Protein AF-A0A352RIS9-F1 (afdb_monomer)

Radius of gyration: 21.33 Å; Cα contacts (8 Å, |Δi|>4): 31; chains: 1; bounding box: 41×40×68 Å

Sequence (97 aa):
MLFGDTELPLQASSGTMMTLLFLVFSMAIPFFLYNQAMRHLPIGMASLLLVLIIPFGFLFAAIILGEEITLIKAIGAILVMTGVAFPHFPKVRRKFI

Solvent-accessible surface area (backbone atoms only — not comparable to full-atom values): 5935 Å² total; per-residue (Å²): 143,87,78,76,69,90,67,66,82,69,71,73,44,71,66,58,53,50,50,51,53,50,44,42,64,70,43,54,50,55,52,51,52,51,56,59,46,55,76,79,38,59,68,74,57,50,56,41,58,56,58,50,53,54,45,51,50,51,50,47,37,34,70,74,73,62,46,83,87,46,70,68,60,52,53,51,32,52,52,51,53,48,64,50,49,56,80,72,52,82,74,78,77,78,76,81,127

pLDDT: mean 85.69, std 13.99, range [46.41, 96.69]

Secondary structure (DSSP, 8-state):
-----SS------HHHHHHHHHHIIIIIHHHHHHHHHHTTS-HHHHHHHHTTHHHHHHHHIIIII-----HHHHHHHHHHHHHHHGGGS--------

Foldseek 3Di:
DPDPDPPPPPPVDVVVVVVVVVCCVVPVVVVVVLVVVCVPDPPVLSVLVVLLCLLVVVVCCCVVVVDDDDPVSVVVNVVSVCSSCVVVPPPPPPPDD

Mean predicted aligned error: 9.25 Å

Structure (mmCIF, N/CA/C/O backbone):
data_AF-A0A352RIS9-F1
#
_entry.id   AF-A0A352RIS9-F1
#
loop_
_atom_site.group_PDB
_atom_site.id
_atom_site.type_symbol
_atom_site.label_atom_id
_atom_site.label_alt_id
_atom_site.label_comp_id
_atom_site.label_asym_id
_atom_site.label_entity_id
_atom_site.label_seq_id
_atom_site.pdbx_PDB_ins_code
_atom_site.Cartn_x
_atom_site.Cartn_y
_atom_site.Cartn_z
_atom_site.occupancy
_atom_site.B_iso_or_equiv
_atom_site.auth_seq_id
_atom_site.auth_comp_id
_atom_site.auth_asym_id
_atom_site.auth_atom_id
_atom_site.pdbx_PDB_model_num
ATOM 1 N N . MET A 1 1 ? 27.349 -17.848 31.810 1.00 46.41 1 MET A N 1
ATOM 2 C CA . MET A 1 1 ? 26.293 -16.821 31.694 1.00 46.41 1 MET A CA 1
ATOM 3 C C . MET A 1 1 ? 26.041 -16.601 30.210 1.00 46.41 1 MET A C 1
ATOM 5 O O . MET A 1 1 ? 26.823 -15.869 29.635 1.00 46.41 1 MET A O 1
ATOM 9 N N . LEU A 1 2 ? 25.107 -17.319 29.569 1.00 57.62 2 LEU A N 1
ATOM 10 C CA . LEU A 1 2 ? 24.599 -17.019 28.202 1.00 57.62 2 LEU A CA 1
ATOM 11 C C . LEU A 1 2 ? 23.590 -18.061 27.676 1.00 57.62 2 LEU A C 1
ATOM 13 O O . LEU A 1 2 ? 23.029 -17.866 26.608 1.00 57.62 2 LEU A O 1
ATOM 17 N N . PHE A 1 3 ? 23.326 -19.138 28.417 1.00 59.72 3 PHE A N 1
ATOM 18 C CA . PHE A 1 3 ? 22.174 -20.004 28.177 1.00 59.72 3 PHE A CA 1
ATOM 19 C C . PHE A 1 3 ? 21.233 -19.811 29.356 1.00 59.72 3 PHE A C 1
ATOM 21 O O . PHE A 1 3 ? 21.422 -20.414 30.409 1.00 59.72 3 PHE A O 1
ATOM 28 N N . GLY A 1 4 ? 20.327 -18.842 29.212 1.00 57.59 4 GLY A N 1
ATOM 29 C CA . GLY A 1 4 ? 19.161 -18.761 30.078 1.00 57.59 4 GLY A CA 1
ATOM 30 C C . GLY A 1 4 ? 18.347 -20.030 29.870 1.00 57.59 4 GLY A C 1
ATOM 31 O O . GLY A 1 4 ? 18.144 -20.430 28.726 1.00 57.59 4 GLY A O 1
ATOM 32 N N . ASP A 1 5 ? 18.021 -20.685 30.975 1.00 60.38 5 ASP A N 1
ATOM 33 C CA . ASP A 1 5 ? 16.927 -21.626 31.191 1.00 60.38 5 ASP A CA 1
ATOM 34 C C . ASP A 1 5 ? 16.300 -22.176 29.895 1.00 60.38 5 ASP A C 1
ATOM 36 O O . ASP A 1 5 ? 15.497 -21.525 29.229 1.00 60.38 5 ASP A O 1
ATOM 40 N N . THR A 1 6 ? 16.651 -23.415 29.534 1.00 60.62 6 THR A N 1
ATOM 41 C CA . THR A 1 6 ? 15.994 -24.179 28.453 1.00 60.62 6 THR A CA 1
ATOM 42 C C . THR A 1 6 ? 14.563 -24.595 28.803 1.00 60.62 6 THR A C 1
ATOM 44 O O . THR A 1 6 ? 13.901 -25.269 28.014 1.00 60.62 6 THR A O 1
ATOM 47 N N . GLU A 1 7 ? 14.078 -24.185 29.975 1.00 57.84 7 GLU A N 1
ATOM 48 C CA . GLU A 1 7 ? 12.661 -24.048 30.268 1.00 57.84 7 GLU A CA 1
ATOM 49 C C . GLU A 1 7 ? 12.126 -22.996 29.289 1.00 57.84 7 GLU A C 1
ATOM 51 O O . GLU A 1 7 ? 12.187 -21.793 29.541 1.00 57.84 7 GLU A O 1
ATOM 56 N N . LEU A 1 8 ? 11.647 -23.420 28.119 1.00 60.41 8 LEU A N 1
ATOM 57 C CA . LEU A 1 8 ? 10.876 -22.525 27.269 1.00 60.41 8 LEU A CA 1
ATOM 58 C C . LEU A 1 8 ? 9.834 -21.851 28.181 1.00 60.41 8 LEU A C 1
ATOM 60 O O . LEU A 1 8 ? 8.984 -22.565 28.721 1.00 60.41 8 LEU A O 1
ATOM 64 N N . PRO A 1 9 ? 9.779 -20.509 28.304 1.00 57.44 9 PRO A N 1
ATOM 65 C CA . PRO A 1 9 ? 8.651 -19.839 28.941 1.00 57.44 9 PRO A CA 1
ATOM 66 C C . PRO A 1 9 ? 7.405 -19.935 28.038 1.00 57.44 9 PRO A C 1
ATOM 68 O O . PRO A 1 9 ? 6.511 -19.099 28.093 1.00 57.44 9 PRO A O 1
ATOM 71 N N . LEU A 1 10 ? 7.315 -20.982 27.207 1.00 60.59 10 LEU A N 1
ATOM 72 C CA . LEU A 1 10 ? 6.104 -21.522 26.615 1.00 60.59 10 LEU A CA 1
ATOM 73 C C . LEU A 1 10 ? 5.270 -22.199 27.715 1.00 60.59 10 LEU A C 1
ATOM 75 O O . LEU A 1 10 ? 4.762 -23.304 27.553 1.00 60.59 10 LEU A O 1
ATOM 79 N N . GLN A 1 11 ? 4.968 -21.463 28.786 1.00 60.88 11 GLN A N 1
ATOM 80 C CA . GLN A 1 11 ? 3.559 -21.405 29.136 1.00 60.88 11 GLN A CA 1
ATOM 81 C C . GLN A 1 11 ? 2.903 -20.761 27.919 1.00 60.88 11 GLN A C 1
ATOM 83 O O . GLN A 1 11 ? 2.881 -19.537 27.786 1.00 60.88 11 GLN A O 1
ATOM 88 N N . ALA A 1 12 ? 2.487 -21.596 26.961 1.00 63.91 12 ALA A N 1
ATOM 89 C CA . ALA A 1 12 ? 1.737 -21.198 25.783 1.00 63.91 12 ALA A CA 1
ATOM 90 C C . ALA A 1 12 ? 0.360 -20.719 26.254 1.00 63.91 12 ALA A C 1
ATOM 92 O O . ALA A 1 12 ? -0.664 -21.370 26.072 1.00 63.91 12 ALA A O 1
ATOM 93 N N . SER A 1 13 ? 0.365 -19.575 26.932 1.00 77.06 13 SER A N 1
ATOM 94 C CA . SER A 1 13 ? -0.809 -18.787 27.210 1.00 77.06 13 SER A CA 1
ATOM 95 C C . SER A 1 13 ? -1.492 -18.535 25.875 1.00 77.06 13 SER A C 1
ATOM 97 O O . SER A 1 13 ? -0.832 -18.283 24.860 1.00 77.06 13 SER A O 1
ATOM 99 N N . SER A 1 14 ? -2.822 -18.588 25.878 1.00 78.81 14 SER A N 1
ATOM 100 C CA . SER A 1 14 ? -3.635 -18.320 24.691 1.00 78.81 14 SER A CA 1
ATOM 101 C C . SER A 1 14 ? -3.234 -17.006 24.002 1.00 78.81 14 SER A C 1
ATOM 103 O O . SER A 1 14 ? -3.284 -16.915 22.777 1.00 78.81 14 SER A O 1
ATOM 105 N N . GLY A 1 15 ? -2.766 -16.013 24.771 1.00 83.75 15 GLY A N 1
ATOM 106 C CA . GLY A 1 15 ? -2.271 -14.740 24.245 1.00 83.75 15 GLY A CA 1
ATOM 107 C C . GLY A 1 15 ? -0.997 -14.873 23.404 1.00 83.75 15 GLY A C 1
ATOM 108 O O . GLY A 1 15 ? -0.915 -14.293 22.326 1.00 83.75 15 GLY A O 1
ATOM 109 N N . THR A 1 16 ? -0.026 -15.681 23.835 1.00 87.50 16 THR A N 1
ATOM 110 C CA . THR A 1 16 ? 1.218 -15.912 23.078 1.00 87.50 16 THR A CA 1
ATOM 111 C C . THR A 1 16 ? 0.930 -16.620 21.755 1.00 87.50 16 THR A C 1
ATOM 113 O O . THR A 1 16 ? 1.474 -16.237 20.721 1.00 87.50 16 THR A O 1
ATOM 116 N N . MET A 1 17 ? 0.024 -17.605 21.763 1.00 86.81 17 MET A N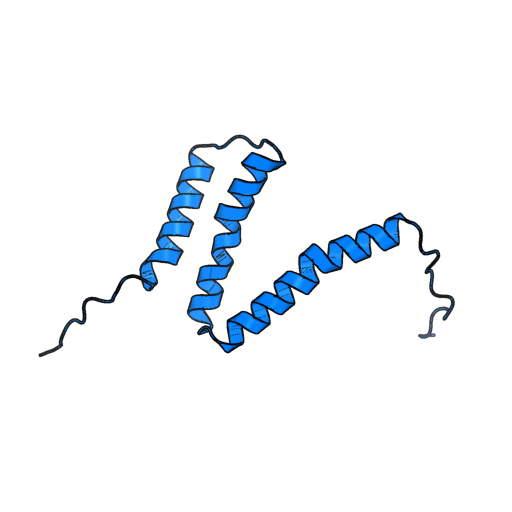 1
ATOM 117 C CA . MET A 1 17 ? -0.400 -18.307 20.547 1.00 86.81 17 MET A CA 1
ATOM 118 C C . MET A 1 17 ? -1.100 -17.360 19.557 1.00 86.81 17 MET A C 1
ATOM 120 O O . MET A 1 17 ? -0.792 -17.376 18.367 1.00 86.81 17 MET A O 1
ATOM 124 N N . MET A 1 18 ? -1.992 -16.487 20.038 1.00 90.31 18 MET A N 1
ATOM 125 C CA . MET A 1 18 ? -2.645 -15.474 19.198 1.00 90.31 18 MET A CA 1
ATOM 126 C C . MET A 1 18 ? -1.647 -14.485 18.594 1.00 90.31 18 MET A C 1
ATOM 128 O O . MET A 1 18 ? -1.751 -14.172 17.410 1.00 90.31 18 MET A O 1
ATOM 132 N N . THR A 1 19 ? -0.657 -14.030 19.365 1.00 90.62 19 THR A N 1
ATOM 133 C CA . THR A 1 19 ? 0.397 -13.141 18.857 1.00 90.62 19 THR A CA 1
ATOM 134 C C . THR A 1 19 ? 1.239 -13.823 17.782 1.00 90.62 19 THR A C 1
ATOM 136 O O . THR A 1 19 ? 1.548 -13.199 16.770 1.00 90.62 19 THR A O 1
ATOM 139 N N . LEU A 1 20 ? 1.571 -15.108 17.952 1.00 91.00 20 LEU A N 1
ATOM 140 C CA . LEU A 1 20 ? 2.287 -15.877 16.931 1.00 91.00 20 LEU A CA 1
ATOM 141 C C . LEU A 1 20 ? 1.473 -15.993 15.640 1.00 91.00 20 LEU A C 1
ATOM 143 O O . LEU A 1 20 ? 2.006 -15.733 14.563 1.00 91.00 20 LEU A O 1
ATOM 147 N N . LEU A 1 21 ? 0.182 -16.316 15.740 1.00 92.75 21 LEU A N 1
ATOM 148 C CA . LEU A 1 21 ? -0.707 -16.352 14.578 1.00 92.75 21 LEU A CA 1
ATOM 149 C C . LEU A 1 21 ? -0.766 -14.984 13.894 1.00 92.75 21 LEU A C 1
ATOM 151 O O . LEU A 1 21 ? -0.538 -14.888 12.689 1.00 92.75 21 LEU A O 1
ATOM 155 N N . PHE A 1 22 ? -0.989 -13.917 14.661 1.00 93.38 22 PHE A N 1
ATOM 156 C CA . PHE A 1 22 ? -1.000 -12.556 14.137 1.00 93.38 22 PHE A CA 1
ATOM 157 C C . PHE A 1 22 ? 0.312 -12.204 13.422 1.00 93.38 22 PHE A C 1
ATOM 159 O O . PHE A 1 22 ? 0.276 -11.648 12.325 1.00 93.38 22 PHE A O 1
ATOM 166 N N . LEU A 1 23 ? 1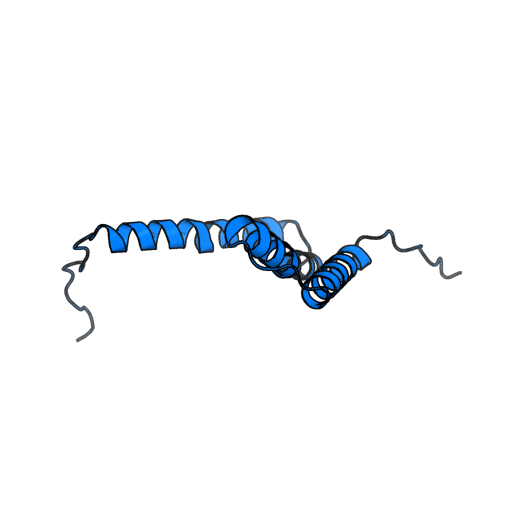.468 -12.562 13.986 1.00 93.88 23 LEU A N 1
ATOM 167 C CA . LEU A 1 23 ? 2.777 -12.299 13.387 1.00 93.88 23 LEU A CA 1
ATOM 168 C C . LEU A 1 23 ? 2.974 -13.061 12.068 1.00 93.88 23 LEU A C 1
ATOM 170 O O . LEU A 1 23 ? 3.484 -12.501 11.098 1.00 93.88 23 LEU A O 1
ATOM 174 N N . VAL A 1 24 ? 2.539 -14.320 11.994 1.00 93.69 24 VAL A N 1
ATOM 175 C CA . VAL A 1 24 ? 2.613 -15.108 10.754 1.00 93.69 24 VAL A CA 1
ATOM 176 C C . VAL A 1 24 ? 1.798 -14.443 9.643 1.00 93.69 24 VAL A C 1
ATOM 178 O O . VAL A 1 24 ? 2.310 -14.252 8.536 1.00 93.69 24 VAL A O 1
ATOM 181 N N . PHE A 1 25 ? 0.563 -14.034 9.938 1.00 93.75 25 PHE A N 1
ATOM 182 C CA . PHE A 1 25 ? -0.309 -13.397 8.951 1.00 93.75 25 PHE A CA 1
ATOM 183 C C . PHE A 1 25 ? 0.144 -11.982 8.569 1.00 93.75 25 PHE A C 1
ATOM 185 O O . PHE A 1 25 ? 0.080 -11.623 7.396 1.00 93.75 25 PHE A O 1
ATOM 192 N N . SER A 1 26 ? 0.616 -11.187 9.531 1.00 93.00 26 SER A N 1
ATOM 193 C CA . SER A 1 26 ? 0.990 -9.783 9.306 1.00 93.00 26 SER A CA 1
ATOM 194 C C . SER A 1 26 ? 2.404 -9.589 8.757 1.00 93.00 26 SER A C 1
ATOM 196 O O . SER A 1 26 ? 2.647 -8.599 8.072 1.00 93.00 26 SER A O 1
ATOM 198 N N . MET A 1 27 ? 3.333 -10.514 9.018 1.00 92.94 27 MET A N 1
ATOM 199 C CA . MET A 1 27 ? 4.730 -10.386 8.591 1.00 92.94 27 MET A CA 1
ATOM 200 C C . MET A 1 27 ? 5.199 -11.521 7.693 1.00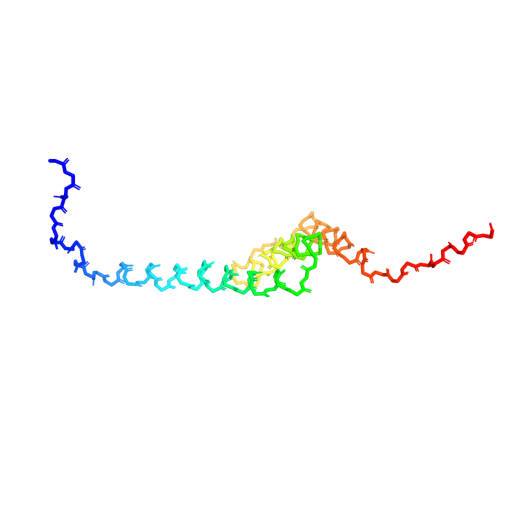 92.94 27 MET A C 1
ATOM 202 O O . MET A 1 27 ? 5.671 -11.253 6.587 1.00 92.94 27 MET A O 1
ATOM 206 N N . ALA A 1 28 ? 5.089 -12.776 8.135 1.00 94.44 28 ALA A N 1
ATOM 207 C CA . ALA A 1 28 ? 5.723 -13.887 7.425 1.00 94.44 28 ALA A CA 1
ATOM 208 C C . ALA A 1 28 ? 5.151 -14.070 6.011 1.00 94.44 28 ALA A C 1
ATOM 210 O O . ALA A 1 28 ? 5.913 -14.167 5.045 1.00 94.44 28 ALA A O 1
ATOM 211 N N . ILE A 1 29 ? 3.821 -14.052 5.876 1.00 95.19 29 ILE A N 1
ATOM 212 C CA . ILE A 1 29 ? 3.152 -14.199 4.576 1.00 95.19 29 ILE A CA 1
ATOM 213 C C . ILE A 1 29 ? 3.480 -13.020 3.638 1.00 95.19 29 ILE A C 1
ATOM 215 O O . ILE A 1 29 ? 3.990 -13.279 2.543 1.00 95.19 29 ILE A O 1
ATOM 219 N N . PRO A 1 30 ? 3.275 -11.738 4.020 1.00 93.38 30 PRO A N 1
ATOM 220 C CA . PRO A 1 30 ? 3.626 -10.608 3.158 1.00 93.38 30 PRO A CA 1
ATOM 221 C C . PRO A 1 30 ? 5.101 -10.587 2.759 1.00 93.38 30 PRO A C 1
ATOM 223 O O . PRO A 1 30 ? 5.420 -10.336 1.597 1.00 93.38 30 PRO A O 1
ATOM 226 N N . PHE A 1 31 ? 6.005 -10.905 3.689 1.00 93.25 31 PHE A N 1
ATOM 227 C CA . PHE A 1 31 ? 7.436 -10.959 3.410 1.00 93.25 31 PHE A CA 1
ATOM 228 C C . PHE A 1 31 ? 7.775 -12.042 2.381 1.00 93.25 31 PHE A C 1
ATOM 230 O O . PHE A 1 31 ? 8.540 -11.791 1.448 1.00 93.25 31 PHE A O 1
ATOM 237 N N . PHE A 1 32 ? 7.190 -13.235 2.505 1.00 95.69 32 PHE A N 1
ATOM 238 C CA . PHE A 1 32 ? 7.399 -14.311 1.540 1.00 95.69 32 PHE A CA 1
ATOM 239 C C . PHE A 1 32 ? 6.892 -13.926 0.145 1.00 95.69 32 PHE A C 1
ATOM 241 O O . PHE A 1 32 ? 7.621 -14.067 -0.839 1.00 95.69 32 PHE A O 1
ATOM 248 N N . LEU A 1 33 ? 5.679 -13.373 0.057 1.00 93.62 33 LEU A N 1
ATOM 249 C CA . LEU A 1 33 ? 5.090 -12.920 -1.206 1.00 93.62 33 LEU A CA 1
ATOM 250 C C . LEU A 1 33 ? 5.908 -11.796 -1.852 1.00 93.62 33 LEU A C 1
ATOM 252 O O . LEU A 1 33 ? 6.149 -11.831 -3.058 1.00 93.62 33 LEU A O 1
ATOM 256 N N . TYR A 1 34 ? 6.390 -10.838 -1.057 1.00 92.50 34 TYR A N 1
ATOM 257 C CA . TYR A 1 34 ? 7.250 -9.756 -1.532 1.00 92.50 34 TYR A CA 1
ATOM 258 C C . TYR A 1 34 ? 8.553 -10.292 -2.137 1.00 92.50 34 TYR A C 1
ATOM 260 O O . TYR A 1 34 ? 8.907 -9.945 -3.265 1.00 92.50 34 TYR A O 1
ATOM 268 N N . ASN A 1 35 ? 9.231 -11.209 -1.443 1.00 93.12 35 ASN A N 1
ATOM 269 C CA . ASN A 1 35 ? 10.440 -11.849 -1.964 1.00 93.12 35 ASN A CA 1
ATOM 270 C C . ASN A 1 35 ? 10.165 -12.669 -3.227 1.00 93.12 35 ASN A C 1
ATOM 272 O O . ASN A 1 35 ? 10.946 -12.632 -4.178 1.00 93.12 35 ASN A O 1
ATOM 276 N N . GLN A 1 36 ? 9.036 -13.375 -3.278 1.00 94.12 36 GLN A N 1
ATOM 277 C CA . GLN A 1 36 ? 8.638 -14.127 -4.461 1.00 94.12 36 GLN A CA 1
ATOM 278 C C . GLN A 1 36 ? 8.370 -13.207 -5.664 1.00 94.12 36 GLN A C 1
ATOM 280 O O . GLN A 1 36 ? 8.746 -13.554 -6.789 1.00 94.12 36 GLN A O 1
ATOM 285 N N . ALA A 1 37 ? 7.773 -12.034 -5.440 1.00 92.19 37 ALA A N 1
ATOM 286 C CA . ALA A 1 37 ? 7.523 -11.025 -6.464 1.00 92.19 37 ALA A CA 1
ATOM 287 C C . ALA A 1 37 ? 8.824 -10.381 -6.972 1.00 92.19 37 ALA A C 1
ATOM 289 O O . ALA A 1 37 ? 8.996 -10.226 -8.180 1.00 92.19 37 ALA A O 1
ATOM 290 N N . MET A 1 38 ? 9.782 -10.095 -6.084 1.00 93.00 38 MET A N 1
ATOM 291 C CA . MET A 1 38 ? 11.096 -9.544 -6.454 1.00 93.00 38 MET A CA 1
ATOM 292 C C . MET A 1 38 ? 11.902 -10.446 -7.399 1.00 93.00 38 MET A C 1
ATOM 294 O O . MET A 1 38 ? 12.765 -9.959 -8.120 1.00 93.00 38 MET A O 1
ATOM 298 N N . ARG A 1 39 ? 11.612 -11.752 -7.450 1.00 94.00 39 ARG A N 1
ATOM 299 C CA . ARG A 1 39 ? 12.242 -12.670 -8.417 1.00 94.00 39 ARG A CA 1
ATOM 300 C C . ARG A 1 39 ? 11.775 -12.450 -9.859 1.00 94.00 39 ARG A C 1
ATOM 302 O O . ARG A 1 39 ? 12.439 -12.916 -10.778 1.00 94.00 39 ARG A O 1
ATOM 309 N N . HIS A 1 40 ? 10.645 -11.772 -10.051 1.00 93.06 40 HIS A N 1
ATOM 310 C CA . HIS A 1 40 ? 10.009 -11.569 -11.354 1.00 93.06 40 HIS A CA 1
ATOM 311 C C . HIS A 1 40 ? 9.896 -10.087 -11.735 1.00 93.06 40 HIS A C 1
ATOM 313 O O . HIS A 1 40 ? 9.747 -9.767 -12.912 1.00 93.06 40 HIS A O 1
ATOM 319 N N . LEU A 1 41 ? 9.958 -9.184 -10.754 1.00 91.38 41 LEU A N 1
ATOM 320 C CA . LEU A 1 41 ? 9.819 -7.745 -10.948 1.00 91.38 41 LEU A CA 1
ATOM 321 C C . LEU A 1 41 ? 11.167 -7.033 -10.794 1.00 91.38 41 LEU A C 1
ATOM 323 O O . LEU A 1 41 ? 11.905 -7.317 -9.849 1.00 91.38 41 LEU A O 1
ATOM 327 N N . PRO A 1 42 ? 11.480 -6.045 -11.651 1.00 90.94 42 PRO A N 1
ATOM 328 C CA . PRO A 1 42 ? 12.616 -5.171 -11.411 1.00 90.94 42 PRO A CA 1
ATOM 329 C C . PRO A 1 42 ? 12.401 -4.380 -10.114 1.00 90.94 42 PRO A C 1
ATOM 331 O O . PRO A 1 42 ? 11.290 -3.936 -9.814 1.00 90.94 42 PRO A O 1
ATOM 334 N N . ILE A 1 43 ? 13.486 -4.155 -9.370 1.00 87.75 43 ILE A N 1
ATOM 335 C CA . ILE A 1 43 ? 13.447 -3.578 -8.015 1.00 87.75 43 ILE A CA 1
ATOM 336 C C . ILE A 1 43 ? 12.725 -2.225 -7.960 1.00 87.75 43 ILE A C 1
ATOM 338 O O . ILE A 1 43 ? 11.994 -1.953 -7.012 1.00 87.75 43 ILE A O 1
ATOM 342 N N . GLY A 1 44 ? 12.862 -1.410 -9.012 1.00 88.00 44 GLY A N 1
ATOM 343 C CA . GLY A 1 44 ? 12.174 -0.124 -9.116 1.00 88.00 44 GLY A CA 1
ATOM 344 C C . GLY A 1 44 ? 10.653 -0.243 -9.268 1.00 88.00 44 GLY A C 1
ATOM 345 O O . GLY A 1 44 ? 9.930 0.609 -8.772 1.00 88.00 44 GLY A O 1
ATOM 346 N N . MET A 1 45 ? 10.140 -1.295 -9.914 1.00 89.50 45 MET A N 1
ATOM 347 C CA . MET A 1 45 ? 8.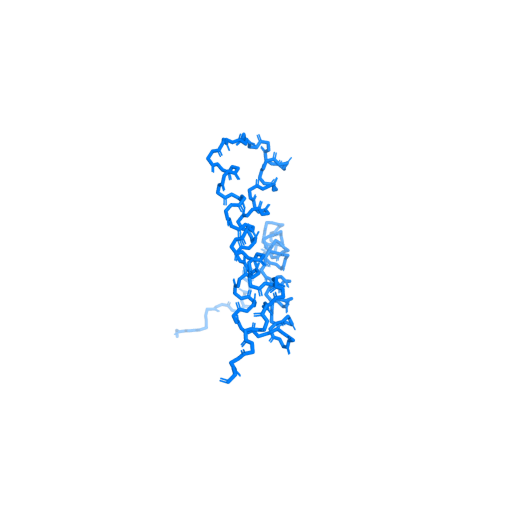690 -1.534 -9.977 1.00 89.50 45 MET A CA 1
ATOM 348 C C . MET A 1 45 ? 8.169 -2.099 -8.658 1.00 89.50 45 MET A C 1
ATOM 350 O O . MET A 1 45 ? 7.113 -1.682 -8.192 1.00 89.50 45 MET A O 1
ATOM 354 N N . ALA A 1 46 ? 8.920 -3.011 -8.035 1.00 91.56 46 ALA A N 1
ATOM 355 C CA . ALA A 1 46 ? 8.551 -3.577 -6.741 1.00 91.56 46 ALA A CA 1
ATOM 356 C C . ALA A 1 46 ? 8.427 -2.489 -5.659 1.00 91.56 46 ALA A C 1
ATOM 358 O O . ALA A 1 46 ? 7.454 -2.486 -4.905 1.00 91.56 46 ALA A O 1
ATOM 359 N N . SER A 1 47 ? 9.357 -1.527 -5.624 1.00 90.81 47 SER A N 1
ATOM 360 C CA . SER A 1 47 ? 9.295 -0.404 -4.683 1.00 90.81 47 SER A CA 1
ATOM 361 C C . SER A 1 47 ? 8.114 0.529 -4.953 1.00 90.81 47 SER A C 1
ATOM 363 O O . SER A 1 47 ? 7.467 0.958 -4.005 1.00 90.81 47 SER A O 1
ATOM 365 N N . LEU A 1 48 ? 7.778 0.802 -6.218 1.00 92.69 48 LEU A N 1
ATOM 366 C CA . LEU A 1 48 ? 6.605 1.607 -6.574 1.00 92.69 48 LEU A CA 1
ATOM 367 C C . LEU A 1 48 ? 5.298 0.925 -6.160 1.00 92.69 48 LEU A C 1
ATOM 369 O O . LEU A 1 48 ? 4.439 1.557 -5.552 1.00 92.69 48 LEU A O 1
ATOM 373 N N . LEU A 1 49 ? 5.154 -0.368 -6.451 1.00 92.62 49 LEU A N 1
ATOM 374 C CA . LEU A 1 49 ? 3.961 -1.132 -6.087 1.00 92.62 49 LEU A CA 1
ATOM 375 C C . LEU A 1 49 ? 3.793 -1.241 -4.568 1.00 92.62 49 LEU A C 1
ATOM 377 O O . LEU A 1 49 ? 2.668 -1.175 -4.084 1.00 92.62 49 LEU A O 1
ATOM 381 N N . LEU A 1 50 ? 4.889 -1.334 -3.806 1.00 92.94 50 LEU A N 1
ATOM 382 C CA . LEU A 1 50 ? 4.850 -1.340 -2.339 1.00 92.94 50 LEU A CA 1
ATOM 383 C C . LEU A 1 50 ? 4.173 -0.093 -1.755 1.00 92.94 50 LEU A C 1
ATOM 385 O O . LEU A 1 50 ? 3.480 -0.191 -0.745 1.00 92.94 50 LEU A O 1
ATOM 389 N N . VAL A 1 51 ? 4.321 1.069 -2.395 1.00 94.50 51 VAL A N 1
ATOM 390 C CA . VAL A 1 51 ? 3.720 2.330 -1.925 1.00 94.50 51 VAL A CA 1
ATOM 391 C C . VAL A 1 51 ? 2.184 2.291 -1.983 1.00 94.50 51 VAL A C 1
ATOM 393 O O . VAL A 1 51 ? 1.527 3.022 -1.241 1.00 94.50 51 VAL A O 1
ATOM 396 N N . LEU A 1 52 ? 1.578 1.379 -2.759 1.00 95.25 52 LEU A N 1
ATOM 397 C CA . LEU A 1 52 ? 0.124 1.158 -2.750 1.00 95.25 52 LEU A CA 1
ATOM 398 C C . LEU A 1 52 ? -0.413 0.693 -1.388 1.00 95.25 52 LEU A C 1
ATOM 400 O O . LEU A 1 52 ? -1.619 0.783 -1.157 1.00 95.25 52 LEU A O 1
ATOM 404 N N . ILE A 1 53 ? 0.449 0.277 -0.453 1.00 94.62 53 ILE A N 1
ATOM 405 C CA . ILE A 1 53 ? 0.037 0.017 0.930 1.00 94.62 53 ILE A CA 1
ATOM 406 C C . ILE A 1 53 ? -0.641 1.236 1.574 1.00 94.62 53 ILE A C 1
ATOM 408 O O . ILE A 1 53 ? -1.509 1.064 2.420 1.00 94.62 53 ILE A O 1
ATOM 412 N N . ILE A 1 54 ? -0.306 2.459 1.144 1.00 94.38 54 ILE A N 1
ATOM 413 C CA . ILE A 1 54 ? -0.890 3.703 1.662 1.00 94.38 54 ILE A CA 1
ATOM 414 C C . ILE A 1 54 ? -2.378 3.828 1.282 1.00 94.38 54 ILE A C 1
ATOM 416 O O . ILE A 1 54 ? -3.207 3.871 2.193 1.00 94.38 54 ILE A O 1
ATOM 420 N N . PRO A 1 55 ? -2.769 3.872 -0.012 1.00 95.25 55 PRO A N 1
ATOM 421 C CA . PRO A 1 55 ? -4.176 3.978 -0.389 1.00 95.25 55 PRO A CA 1
ATOM 422 C C . PRO A 1 55 ? -4.996 2.764 0.058 1.00 95.25 55 PRO A C 1
ATOM 424 O O . PRO A 1 55 ? -6.135 2.945 0.483 1.00 95.25 55 PRO A O 1
ATOM 427 N N . PHE A 1 56 ? -4.433 1.550 0.031 1.00 94.56 56 PHE A N 1
ATOM 428 C CA . PHE A 1 56 ? -5.138 0.370 0.537 1.00 94.56 56 PHE A CA 1
ATOM 429 C C . PHE A 1 56 ? -5.295 0.393 2.056 1.00 94.56 56 PHE A C 1
ATOM 431 O O . PHE A 1 56 ? -6.377 0.097 2.548 1.00 94.56 56 PHE A O 1
ATOM 438 N N . GLY A 1 57 ? -4.263 0.786 2.804 1.00 93.69 57 GLY A N 1
ATOM 439 C CA . GLY A 1 57 ? -4.333 0.921 4.258 1.00 93.69 57 GLY A CA 1
ATOM 440 C C . GLY A 1 57 ? -5.386 1.940 4.681 1.00 93.69 57 GLY A C 1
ATOM 441 O O . GLY A 1 57 ? -6.214 1.646 5.536 1.00 93.69 57 GLY A O 1
ATOM 442 N N . PHE A 1 58 ? -5.424 3.096 4.015 1.00 93.38 58 PHE A N 1
ATOM 443 C CA . PHE A 1 58 ? -6.478 4.093 4.199 1.00 93.38 58 PHE A CA 1
ATOM 444 C C . PHE A 1 58 ? -7.875 3.541 3.874 1.00 93.38 58 PHE A C 1
ATOM 446 O O . PHE A 1 58 ? -8.800 3.712 4.666 1.00 93.38 58 PHE A O 1
ATOM 453 N N . LEU A 1 59 ? -8.033 2.855 2.737 1.00 94.81 59 LEU A N 1
ATOM 454 C CA . LEU A 1 59 ? -9.311 2.269 2.330 1.00 94.81 59 LEU A CA 1
ATOM 455 C C . LEU A 1 59 ? -9.801 1.227 3.345 1.00 94.81 59 LEU A C 1
ATOM 457 O O . LEU A 1 59 ? -10.965 1.243 3.739 1.00 94.81 59 LEU A O 1
ATOM 461 N N . PHE A 1 60 ? -8.913 0.344 3.801 1.00 94.88 60 PHE A N 1
ATOM 462 C CA . PHE A 1 60 ? -9.245 -0.648 4.817 1.00 94.88 60 PHE A CA 1
ATOM 463 C C . PHE A 1 60 ? -9.520 -0.009 6.178 1.00 94.88 60 PHE A C 1
ATOM 465 O O . PHE A 1 60 ? -10.418 -0.475 6.868 1.00 94.88 60 PHE A O 1
ATOM 472 N N . ALA A 1 61 ? -8.834 1.074 6.551 1.00 94.81 61 ALA A N 1
ATOM 473 C CA . ALA A 1 61 ? -9.154 1.822 7.765 1.00 94.81 61 ALA A CA 1
ATOM 474 C C . ALA A 1 61 ? -10.566 2.427 7.700 1.00 94.81 61 ALA A C 1
ATOM 476 O O . ALA A 1 61 ? -11.340 2.294 8.645 1.00 94.81 61 ALA A O 1
ATOM 477 N N . ALA A 1 62 ? -10.954 3.003 6.562 1.00 95.25 62 ALA A N 1
ATOM 478 C CA . ALA A 1 62 ? -12.309 3.515 6.374 1.00 95.25 62 ALA A CA 1
ATOM 479 C C . ALA A 1 62 ? -13.373 2.402 6.449 1.00 95.25 62 ALA A C 1
ATOM 481 O O . ALA A 1 62 ? -14.403 2.581 7.090 1.00 95.25 62 ALA A O 1
ATOM 482 N N . ILE A 1 63 ? -13.121 1.237 5.837 1.00 96.19 63 ILE A N 1
ATOM 483 C CA . ILE A 1 63 ? -14.092 0.128 5.785 1.00 96.19 63 ILE A CA 1
ATOM 484 C C . ILE A 1 63 ? -14.177 -0.639 7.112 1.00 96.19 63 ILE A C 1
ATOM 486 O O . ILE A 1 63 ? -15.272 -0.952 7.569 1.00 96.19 63 ILE A O 1
ATOM 490 N N . ILE A 1 64 ? -13.034 -0.990 7.706 1.00 96.69 64 ILE A N 1
ATOM 491 C CA . ILE A 1 64 ? -12.956 -1.901 8.858 1.00 96.69 64 ILE A CA 1
ATOM 492 C C . ILE A 1 64 ? -13.063 -1.130 10.174 1.00 96.69 64 ILE A C 1
ATOM 494 O O . ILE A 1 64 ? -13.743 -1.585 11.090 1.00 96.69 64 ILE A O 1
ATOM 498 N N . LEU A 1 65 ? -12.391 0.021 10.281 1.00 95.38 65 LEU A N 1
ATOM 499 C CA . LEU A 1 65 ? -12.384 0.834 11.501 1.00 95.38 65 LEU A CA 1
ATOM 500 C C . LEU A 1 65 ? -13.466 1.924 11.478 1.00 95.38 65 LEU A C 1
ATOM 502 O O . LEU A 1 65 ? -13.718 2.539 12.511 1.00 95.38 65 LEU A O 1
ATOM 506 N N . GLY A 1 66 ? -14.109 2.166 10.329 1.00 94.88 66 GLY A N 1
ATOM 507 C CA . GLY A 1 66 ? -15.104 3.229 10.184 1.00 94.88 66 GLY A CA 1
ATOM 508 C C . GLY A 1 66 ? -14.494 4.632 10.197 1.00 94.88 66 GLY A C 1
ATOM 509 O O . GLY A 1 66 ? -15.176 5.586 10.563 1.00 94.88 66 GLY A O 1
ATOM 510 N N . GLU A 1 67 ? -13.208 4.774 9.851 1.00 93.19 67 GLU A N 1
ATOM 511 C CA . GLU A 1 67 ? -12.567 6.089 9.810 1.00 93.19 67 GLU A CA 1
ATOM 512 C C . GLU A 1 67 ? -13.217 7.018 8.778 1.00 93.19 67 GLU A C 1
ATOM 514 O O . GLU A 1 67 ? -13.484 6.635 7.637 1.00 93.19 67 GLU A O 1
ATOM 519 N N . GLU A 1 68 ? -13.365 8.291 9.146 1.00 93.06 68 GLU A N 1
ATOM 520 C CA . GLU A 1 68 ? -13.844 9.306 8.217 1.00 93.06 68 GLU A CA 1
ATOM 521 C C . GLU A 1 68 ? -12.858 9.535 7.060 1.00 93.06 68 GLU A C 1
ATOM 523 O O . GLU A 1 68 ? -11.649 9.772 7.235 1.00 93.06 68 GLU A O 1
ATOM 528 N N . ILE A 1 69 ? -13.413 9.509 5.848 1.00 92.31 69 ILE A N 1
ATOM 529 C CA . ILE A 1 69 ? -12.712 9.837 4.610 1.00 92.31 69 ILE A CA 1
ATOM 530 C C . ILE A 1 69 ? -12.700 11.357 4.463 1.00 92.31 69 ILE A C 1
ATOM 532 O O . ILE A 1 69 ? -13.643 11.967 3.963 1.00 92.31 69 ILE A O 1
ATOM 536 N N . THR A 1 70 ? -11.602 11.979 4.886 1.00 94.44 70 THR A N 1
ATOM 537 C CA . THR A 1 70 ? -11.391 13.410 4.659 1.00 94.44 70 THR A CA 1
ATOM 538 C C . THR A 1 70 ? -10.912 13.673 3.233 1.00 94.44 70 THR A C 1
ATOM 540 O O . THR A 1 70 ? -10.245 12.842 2.609 1.00 94.44 70 THR A O 1
ATOM 543 N N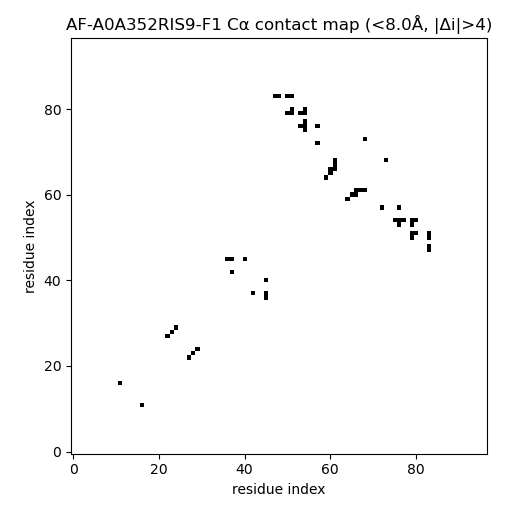 . LEU A 1 71 ? -11.193 14.877 2.728 1.00 94.25 71 LEU A N 1
ATOM 544 C CA . LEU A 1 71 ? -10.765 15.298 1.392 1.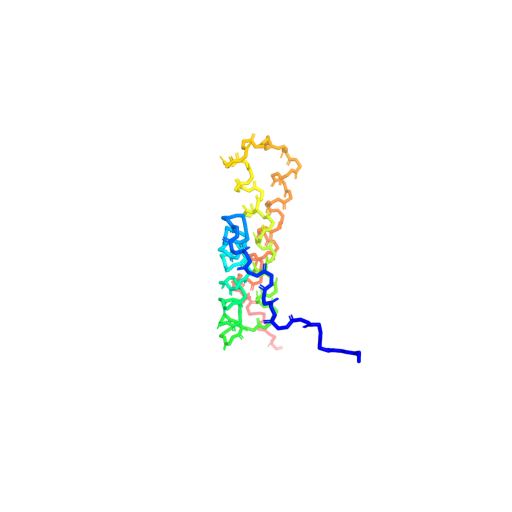00 94.25 71 LEU A CA 1
ATOM 545 C C . LEU A 1 71 ? -9.238 15.206 1.215 1.00 94.25 71 LEU A C 1
ATOM 547 O O . LEU A 1 71 ? -8.757 14.803 0.160 1.00 94.25 71 LEU A O 1
ATOM 551 N N . ILE A 1 72 ? -8.475 15.514 2.267 1.00 95.12 72 ILE A N 1
ATOM 552 C CA . ILE A 1 72 ? -7.007 15.444 2.257 1.00 95.12 72 ILE A CA 1
ATOM 553 C C . ILE A 1 72 ? -6.532 13.994 2.080 1.00 95.12 72 ILE A C 1
ATOM 555 O O . ILE A 1 72 ? -5.671 13.737 1.237 1.00 95.12 72 ILE A O 1
ATOM 559 N N . LYS A 1 73 ? -7.117 13.038 2.822 1.00 92.00 73 LYS A N 1
ATOM 560 C CA . LYS A 1 73 ? -6.792 11.606 2.687 1.00 92.00 73 LYS A CA 1
ATOM 561 C C . LYS A 1 73 ? -7.116 11.101 1.275 1.00 92.00 73 LYS A C 1
ATOM 563 O O . LYS A 1 73 ? -6.300 10.408 0.670 1.00 92.00 73 LYS A O 1
ATOM 568 N N . ALA A 1 74 ? -8.259 11.509 0.718 1.00 93.94 74 ALA A N 1
ATOM 569 C CA . ALA A 1 74 ? -8.670 11.137 -0.635 1.00 93.94 74 ALA A CA 1
ATOM 570 C C . ALA A 1 74 ? -7.716 11.676 -1.717 1.00 93.94 74 ALA A C 1
ATOM 572 O O . ALA A 1 74 ? -7.281 10.919 -2.586 1.00 93.94 74 ALA A O 1
ATOM 573 N N . ILE A 1 75 ? -7.331 12.956 -1.644 1.00 96.62 75 ILE A N 1
ATOM 574 C CA . ILE A 1 75 ? -6.367 13.560 -2.580 1.00 96.62 75 ILE A CA 1
ATOM 575 C C . ILE A 1 75 ? -5.011 12.852 -2.484 1.00 96.62 75 ILE A C 1
ATOM 577 O O . ILE A 1 75 ? -4.424 12.514 -3.511 1.00 96.62 75 ILE A O 1
ATOM 581 N N . GLY A 1 76 ? -4.533 12.576 -1.267 1.00 94.81 76 GLY A N 1
ATOM 582 C CA . GLY A 1 76 ? -3.291 11.835 -1.050 1.00 94.81 76 GLY A CA 1
ATOM 583 C C . GLY A 1 76 ? -3.326 10.434 -1.668 1.00 94.81 76 GLY A C 1
ATOM 584 O O . GLY A 1 76 ? -2.388 10.048 -2.366 1.00 94.81 76 GLY A O 1
ATOM 585 N N . ALA A 1 77 ? -4.426 9.697 -1.487 1.00 95.06 77 ALA A N 1
ATOM 586 C CA . ALA A 1 77 ? -4.608 8.375 -2.083 1.00 95.06 77 ALA A CA 1
ATOM 587 C C . ALA A 1 77 ? -4.578 8.426 -3.621 1.00 95.06 77 ALA A C 1
ATOM 589 O O . ALA A 1 77 ? -3.876 7.631 -4.248 1.00 95.06 77 ALA A O 1
ATOM 590 N N . ILE A 1 78 ? -5.275 9.390 -4.234 1.00 95.69 78 ILE A N 1
ATOM 591 C CA . ILE A 1 78 ? -5.276 9.589 -5.693 1.00 95.69 78 ILE A CA 1
ATOM 592 C C . ILE A 1 78 ? -3.873 9.935 -6.200 1.00 95.69 78 ILE A C 1
ATOM 594 O O . ILE A 1 78 ? -3.432 9.385 -7.212 1.00 95.69 78 ILE A O 1
ATOM 598 N N . LEU A 1 79 ? -3.153 10.810 -5.496 1.00 96.00 79 LEU A N 1
ATOM 599 C CA . LEU A 1 79 ? -1.796 11.208 -5.861 1.00 96.00 79 LEU A CA 1
ATOM 600 C C . LEU A 1 79 ? -0.844 10.006 -5.855 1.00 96.00 79 LEU A C 1
ATOM 602 O O . LEU A 1 79 ? -0.111 9.801 -6.823 1.00 96.00 79 LEU A O 1
ATOM 606 N N . VAL A 1 80 ? -0.901 9.178 -4.807 1.00 95.88 80 VAL A N 1
ATOM 607 C CA . VAL A 1 80 ? -0.105 7.946 -4.708 1.00 95.88 80 VAL A CA 1
ATOM 608 C C . VAL A 1 80 ? -0.445 6.986 -5.845 1.00 95.88 80 VAL A C 1
ATOM 610 O O . VAL A 1 80 ? 0.458 6.545 -6.555 1.00 95.88 80 VAL A O 1
ATOM 613 N N . MET A 1 81 ? -1.731 6.695 -6.067 1.00 95.06 81 MET A N 1
ATOM 614 C CA . MET A 1 81 ? -2.150 5.788 -7.141 1.00 95.06 81 MET A CA 1
ATOM 615 C C . MET A 1 81 ? -1.686 6.279 -8.516 1.00 95.06 81 MET A C 1
ATOM 617 O O . MET A 1 81 ? -1.188 5.490 -9.318 1.00 95.06 81 MET A O 1
ATOM 621 N N . THR A 1 82 ? -1.772 7.586 -8.767 1.00 94.62 82 THR A N 1
ATOM 622 C CA . THR A 1 82 ? -1.305 8.198 -10.018 1.00 94.62 82 THR A CA 1
ATOM 623 C C . THR A 1 82 ? 0.209 8.054 -10.178 1.00 94.62 82 THR A C 1
ATOM 625 O O . THR A 1 82 ? 0.676 7.648 -11.241 1.00 94.62 82 THR A O 1
ATOM 628 N N . GLY A 1 83 ? 0.982 8.324 -9.121 1.00 93.25 83 GLY A N 1
ATOM 629 C CA . GLY A 1 83 ? 2.440 8.184 -9.128 1.00 93.25 83 GLY A CA 1
ATOM 630 C C . GLY A 1 83 ? 2.905 6.755 -9.414 1.00 93.25 83 GLY A C 1
ATOM 631 O O . GLY A 1 83 ? 3.861 6.559 -10.161 1.00 93.25 83 GLY A O 1
ATOM 632 N N . VAL A 1 84 ? 2.196 5.753 -8.888 1.00 94.06 84 VAL A N 1
ATOM 633 C CA . VAL A 1 84 ? 2.490 4.334 -9.149 1.00 94.06 84 VAL A CA 1
ATOM 634 C C . VAL A 1 84 ? 2.060 3.911 -10.558 1.00 94.06 84 VAL A C 1
ATOM 636 O O . VAL A 1 84 ? 2.769 3.147 -11.215 1.00 94.06 84 VAL A O 1
ATOM 639 N N . ALA A 1 85 ? 0.932 4.414 -11.062 1.00 92.31 85 ALA A N 1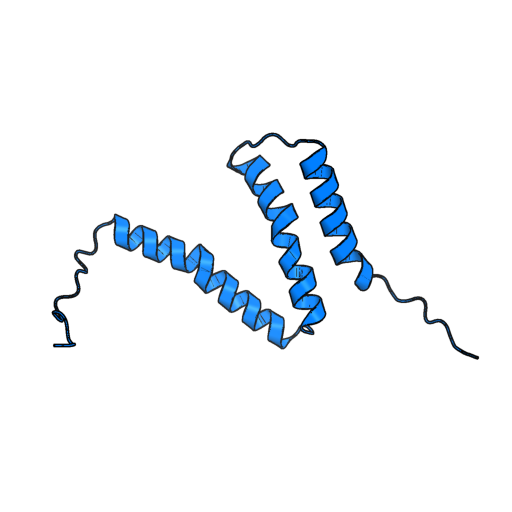
ATOM 640 C CA . ALA A 1 85 ? 0.450 4.097 -12.406 1.00 92.31 85 ALA A CA 1
ATOM 641 C C . ALA A 1 85 ? 1.314 4.729 -13.512 1.00 92.31 85 ALA A C 1
ATOM 643 O O . ALA A 1 85 ? 1.493 4.128 -14.571 1.00 92.31 85 ALA A O 1
ATOM 644 N N . PHE A 1 86 ? 1.891 5.909 -13.265 1.00 91.12 86 PHE A N 1
ATOM 645 C CA . PHE A 1 86 ? 2.595 6.708 -14.271 1.00 91.12 86 PHE A CA 1
ATOM 646 C C . PHE A 1 86 ? 3.668 5.939 -15.079 1.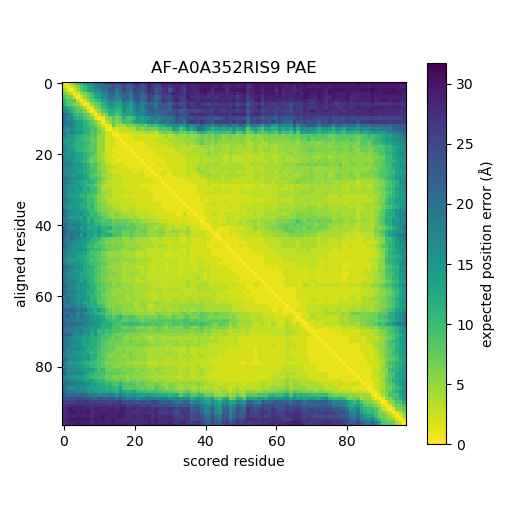00 91.12 86 PHE A C 1
ATOM 648 O O . PHE A 1 86 ? 3.659 6.024 -16.309 1.00 91.12 86 PHE A O 1
ATOM 655 N N . PRO A 1 87 ? 4.561 5.134 -14.469 1.00 87.81 87 PRO A N 1
ATOM 656 C CA . PRO A 1 87 ? 5.607 4.420 -15.208 1.00 87.81 87 PRO A CA 1
ATOM 657 C C . PRO A 1 87 ? 5.103 3.227 -16.032 1.00 87.81 87 PRO A C 1
ATOM 659 O O . PRO A 1 87 ? 5.851 2.716 -16.865 1.00 87.81 87 PRO A O 1
ATOM 662 N N . HIS A 1 88 ? 3.866 2.776 -15.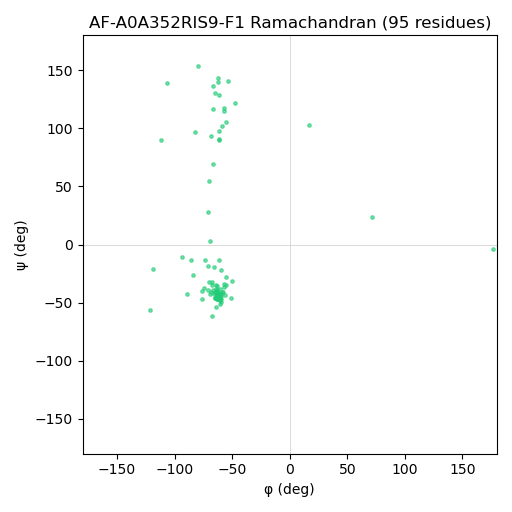798 1.00 84.94 88 HIS A N 1
ATOM 663 C CA . HIS A 1 88 ? 3.253 1.646 -16.499 1.00 84.94 88 HIS A CA 1
ATOM 664 C C . HIS A 1 88 ? 2.580 2.062 -17.813 1.00 84.94 88 HIS A C 1
ATOM 666 O O . HIS A 1 88 ? 2.275 1.203 -18.641 1.00 84.94 88 HIS A O 1
ATOM 672 N N . PHE A 1 89 ? 2.370 3.364 -18.041 1.00 83.50 89 PHE A N 1
ATOM 673 C CA . PHE A 1 89 ? 1.871 3.833 -19.327 1.00 83.50 89 PHE A CA 1
ATOM 674 C C . PHE A 1 89 ? 2.920 3.592 -20.422 1.00 83.50 89 PHE A C 1
ATOM 676 O O . PHE A 1 89 ? 4.111 3.852 -20.211 1.00 83.50 89 PHE A O 1
ATOM 683 N N . PRO A 1 90 ? 2.509 3.099 -21.606 1.00 73.94 90 PRO A N 1
ATOM 684 C CA . PRO A 1 90 ? 3.430 2.838 -22.699 1.00 73.94 90 PRO A CA 1
ATOM 685 C C . PRO A 1 90 ? 4.182 4.122 -23.050 1.00 73.94 90 PRO A C 1
ATOM 687 O O . PRO A 1 90 ? 3.590 5.119 -23.465 1.00 73.94 90 PRO A O 1
ATOM 690 N N . LYS A 1 91 ? 5.511 4.103 -22.882 1.00 68.44 91 LYS A N 1
ATOM 691 C CA . LYS A 1 91 ? 6.375 5.197 -23.333 1.00 68.44 91 LYS A CA 1
ATOM 692 C C . LYS A 1 91 ? 6.142 5.383 -24.828 1.00 68.44 91 LYS A C 1
ATOM 694 O O . LYS A 1 91 ? 6.484 4.498 -25.613 1.00 68.44 91 LYS A O 1
ATOM 699 N N . VAL A 1 92 ? 5.605 6.539 -25.226 1.00 63.19 92 VAL A N 1
ATOM 700 C CA . VAL A 1 92 ? 5.639 6.985 -26.622 1.00 63.19 92 VAL A CA 1
ATOM 701 C C . VAL A 1 92 ? 7.108 6.976 -27.022 1.00 63.19 92 VAL A C 1
ATOM 703 O O . VAL A 1 92 ? 7.903 7.783 -26.538 1.00 63.19 92 VAL A O 1
ATOM 706 N N . ARG A 1 93 ? 7.499 5.984 -27.827 1.00 56.97 93 ARG A N 1
ATOM 707 C CA . ARG A 1 93 ? 8.865 5.819 -28.316 1.00 56.97 93 ARG A CA 1
ATOM 708 C C . ARG A 1 93 ? 9.175 7.071 -29.131 1.00 56.97 93 ARG A C 1
ATOM 710 O O . ARG A 1 93 ? 8.780 7.168 -30.290 1.00 56.97 93 ARG A O 1
ATOM 717 N N . ARG A 1 94 ? 9.847 8.054 -28.529 1.00 59.69 94 ARG A N 1
ATOM 718 C CA . ARG A 1 94 ? 10.420 9.166 -29.282 1.00 59.69 94 ARG A CA 1
ATOM 719 C C . ARG A 1 94 ? 11.553 8.548 -30.093 1.00 59.69 94 ARG A C 1
ATOM 721 O O . ARG A 1 94 ? 12.634 8.290 -29.573 1.00 59.69 94 ARG A O 1
ATOM 728 N N . LYS A 1 95 ? 11.230 8.169 -31.331 1.00 50.00 95 LYS A N 1
ATOM 729 C CA . LYS A 1 95 ? 12.194 7.776 -32.354 1.00 50.00 95 LYS A CA 1
ATOM 730 C C . LYS A 1 95 ? 13.104 8.993 -32.523 1.00 50.00 95 LYS A C 1
ATOM 732 O O . LYS A 1 95 ? 12.671 9.997 -33.080 1.00 50.00 95 LYS A O 1
ATOM 737 N N . PHE A 1 96 ? 14.295 8.942 -31.934 1.00 57.38 96 PHE A N 1
ATOM 738 C CA . PHE A 1 96 ? 15.362 9.850 -32.326 1.00 57.38 96 PHE A CA 1
ATOM 739 C C . PHE A 1 96 ? 15.726 9.466 -33.761 1.00 57.38 96 PHE A C 1
ATOM 741 O O . PHE A 1 96 ? 16.039 8.303 -34.027 1.00 57.38 96 PHE A O 1
ATOM 748 N N . ILE A 1 97 ? 15.490 10.422 -34.659 1.00 55.97 97 ILE A N 1
ATOM 749 C CA . ILE A 1 97 ? 15.935 10.429 -36.055 1.00 55.97 97 ILE A CA 1
ATOM 750 C C . ILE A 1 97 ? 17.443 10.658 -36.051 1.00 55.97 97 ILE A C 1
ATOM 752 O O . ILE A 1 97 ? 17.883 11.484 -35.217 1.00 55.97 97 ILE A O 1
#